Protein AF-A0A0R1PHH4-F1 (afdb_monomer_lite)

Organism: NCBI:txid1122151

Structure (mmCIF, N/CA/C/O backbone):
data_AF-A0A0R1PHH4-F1
#
_entry.id   AF-A0A0R1PHH4-F1
#
loop_
_atom_site.group_PDB
_atom_site.id
_atom_site.type_symbol
_atom_site.label_atom_id
_atom_site.label_alt_id
_atom_site.label_comp_id
_atom_site.label_asym_id
_atom_site.label_entity_id
_atom_site.label_seq_id
_atom_site.pdbx_PDB_ins_code
_atom_site.Cartn_x
_atom_site.Cartn_y
_atom_site.Cartn_z
_atom_site.occupancy
_atom_site.B_iso_or_equiv
_atom_site.auth_seq_id
_atom_site.auth_comp_id
_atom_site.auth_asym_id
_atom_site.auth_atom_id
_atom_site.pdbx_PDB_model_num
ATOM 1 N N . MET A 1 1 ? 26.984 12.382 -4.863 1.00 43.06 1 MET A N 1
ATOM 2 C CA . MET A 1 1 ? 25.806 13.228 -4.526 1.00 43.06 1 MET A CA 1
ATOM 3 C C . MET A 1 1 ? 25.121 12.585 -3.335 1.00 43.06 1 MET A C 1
ATOM 5 O O . MET A 1 1 ? 23.974 12.154 -3.392 1.00 43.06 1 MET A O 1
ATOM 9 N N . ASP A 1 2 ? 25.887 12.491 -2.261 1.00 51.53 2 ASP A N 1
ATOM 10 C CA . ASP A 1 2 ? 25.633 11.607 -1.139 1.00 51.53 2 ASP A CA 1
ATOM 11 C C . ASP A 1 2 ? 25.083 12.438 0.018 1.00 51.53 2 ASP A C 1
ATOM 13 O O . ASP A 1 2 ? 25.427 13.608 0.161 1.00 51.53 2 ASP A O 1
ATOM 17 N N . ASN A 1 3 ? 24.206 11.837 0.822 1.00 51.50 3 ASN A N 1
ATOM 18 C CA . ASN A 1 3 ? 23.602 12.381 2.049 1.00 51.50 3 ASN A CA 1
ATOM 19 C C . ASN A 1 3 ? 22.241 13.110 1.961 1.00 51.50 3 ASN A C 1
ATOM 21 O O . ASN A 1 3 ? 21.606 13.305 2.996 1.00 51.50 3 ASN A O 1
ATOM 25 N N . ARG A 1 4 ? 21.691 13.413 0.772 1.00 51.47 4 ARG A N 1
ATOM 26 C CA . ARG A 1 4 ? 20.326 13.997 0.663 1.00 51.47 4 ARG A CA 1
ATOM 27 C C . ARG A 1 4 ? 19.218 13.074 1.186 1.00 51.47 4 ARG A C 1
ATOM 29 O O . ARG A 1 4 ? 18.267 13.556 1.797 1.00 51.47 4 ARG A O 1
ATOM 36 N N . MET A 1 5 ? 19.343 11.760 0.977 1.00 53.16 5 MET A N 1
ATOM 37 C CA . MET A 1 5 ? 18.349 10.788 1.461 1.00 53.16 5 MET A CA 1
ATOM 38 C C . MET A 1 5 ? 18.319 10.687 2.995 1.00 53.16 5 MET A C 1
ATOM 40 O O . MET A 1 5 ? 17.246 10.515 3.566 1.00 53.16 5 MET A O 1
ATOM 44 N N . VAL A 1 6 ? 19.461 10.879 3.668 1.00 56.50 6 VAL A N 1
ATOM 45 C CA . VAL A 1 6 ? 19.550 10.882 5.140 1.00 56.50 6 VAL A CA 1
ATOM 46 C C . VAL A 1 6 ? 18.883 12.136 5.718 1.00 56.50 6 VAL A C 1
ATOM 48 O O . VAL A 1 6 ? 18.105 12.038 6.664 1.00 56.50 6 VAL A O 1
ATOM 51 N N . SER A 1 7 ? 19.089 13.310 5.106 1.00 60.62 7 SER A N 1
ATOM 52 C CA . SER A 1 7 ? 18.416 14.558 5.510 1.00 60.62 7 SER A CA 1
ATOM 53 C C . SER A 1 7 ? 16.898 14.531 5.286 1.00 60.62 7 SER A C 1
ATOM 55 O O . SER A 1 7 ? 16.149 15.113 6.067 1.00 60.62 7 SER A O 1
ATOM 57 N N . LEU A 1 8 ? 16.425 13.828 4.251 1.00 60.12 8 LEU A N 1
ATOM 58 C CA . LEU A 1 8 ? 14.994 13.666 3.973 1.00 60.12 8 LEU A CA 1
ATOM 59 C C . LEU A 1 8 ? 14.269 12.898 5.084 1.00 60.12 8 LEU A C 1
ATOM 61 O O . LEU A 1 8 ? 13.163 13.288 5.450 1.00 60.12 8 LEU A O 1
ATOM 65 N N . PHE A 1 9 ? 14.897 11.874 5.676 1.00 62.31 9 PHE A N 1
ATOM 66 C CA . PHE A 1 9 ? 14.339 11.174 6.839 1.00 62.31 9 PHE A CA 1
ATOM 67 C C . PHE A 1 9 ? 14.108 12.133 8.016 1.00 62.31 9 PHE A C 1
ATOM 69 O O . PHE A 1 9 ? 13.027 12.126 8.605 1.00 62.31 9 PHE A O 1
ATOM 76 N N . PHE A 1 10 ? 15.060 13.030 8.297 1.00 70.31 10 PHE A N 1
ATOM 77 C CA . PHE A 1 10 ? 14.910 14.039 9.351 1.00 70.31 10 PHE A CA 1
ATOM 78 C C . PHE A 1 10 ? 13.771 15.029 9.091 1.00 70.31 10 PHE A C 1
ATOM 80 O O . PHE A 1 10 ? 13.150 15.480 10.046 1.00 70.31 10 PHE A O 1
ATOM 87 N N . LEU A 1 11 ? 13.450 15.329 7.829 1.00 72.00 11 LEU A N 1
ATOM 88 C CA . LEU A 1 11 ? 12.316 16.190 7.473 1.00 72.00 11 LEU A CA 1
ATOM 89 C C . LEU A 1 11 ? 10.959 15.483 7.582 1.00 72.00 11 LEU A C 1
ATOM 91 O O . LEU A 1 11 ? 9.939 16.154 7.737 1.00 72.00 11 LEU A O 1
ATOM 95 N N . THR A 1 12 ? 10.920 14.146 7.545 1.00 73.00 12 THR A N 1
ATOM 96 C CA . THR A 1 12 ? 9.649 13.413 7.648 1.00 73.00 12 THR A CA 1
ATOM 97 C C . THR A 1 12 ? 8.981 13.574 9.012 1.00 73.00 12 THR A C 1
ATOM 99 O O . THR A 1 12 ? 7.767 13.747 9.064 1.00 73.00 12 THR A O 1
ATOM 102 N N . LEU A 1 13 ? 9.746 13.573 10.109 1.00 77.25 13 LEU A N 1
ATOM 103 C CA . LEU A 1 13 ? 9.194 13.689 11.464 1.00 77.25 13 LEU A CA 1
ATOM 104 C C . LEU A 1 13 ? 8.526 15.059 11.718 1.00 77.25 13 LEU A C 1
ATOM 106 O O . LEU A 1 13 ? 7.360 15.064 12.116 1.00 77.25 13 LEU A O 1
ATOM 110 N N . PRO A 1 14 ? 9.173 16.213 11.435 1.00 82.56 14 PRO A N 1
ATOM 111 C CA . PRO A 1 14 ? 8.525 17.521 11.507 1.00 82.56 14 PRO A CA 1
ATOM 112 C C . PRO A 1 14 ? 7.325 17.637 10.571 1.00 82.56 14 PRO A C 1
ATOM 114 O O . PRO A 1 14 ? 6.297 18.169 10.974 1.00 82.56 14 PRO A O 1
ATOM 117 N N . MET A 1 15 ? 7.424 17.113 9.344 1.00 81.06 15 MET A N 1
ATOM 118 C CA . MET A 1 15 ? 6.315 17.139 8.390 1.00 81.06 15 MET A CA 1
ATOM 119 C C . MET A 1 15 ? 5.087 16.407 8.942 1.00 81.06 15 MET A C 1
ATOM 121 O O . MET A 1 15 ? 3.996 16.971 8.919 1.00 81.06 15 MET A O 1
ATOM 125 N N . ILE A 1 16 ? 5.254 15.194 9.483 1.00 78.62 16 ILE A N 1
ATOM 126 C CA . ILE A 1 16 ? 4.156 14.470 10.140 1.00 78.62 16 ILE A CA 1
ATOM 127 C C . ILE A 1 16 ? 3.594 15.301 11.294 1.00 78.62 16 ILE A C 1
ATOM 129 O O . ILE A 1 16 ? 2.383 15.457 11.379 1.00 78.62 16 ILE A O 1
ATOM 133 N N . GLY A 1 17 ? 4.455 15.876 12.141 1.00 79.06 17 GLY A N 1
ATOM 134 C CA . GLY A 1 17 ? 4.027 16.719 13.260 1.00 79.06 17 GLY A CA 1
ATOM 135 C C . GLY A 1 17 ? 3.192 17.928 12.820 1.00 79.06 17 GLY A C 1
ATOM 136 O O . GLY A 1 17 ? 2.173 18.237 13.435 1.00 79.06 17 GLY A O 1
ATOM 137 N N . VAL A 1 18 ? 3.562 18.584 11.717 1.00 83.75 18 VAL A N 1
ATOM 138 C CA . VAL A 1 18 ? 2.779 19.673 11.109 1.00 83.75 18 VAL A CA 1
ATOM 139 C C . VAL A 1 18 ? 1.441 19.150 10.585 1.00 83.75 18 VAL A C 1
ATOM 141 O O . VAL A 1 18 ? 0.396 19.711 10.895 1.00 83.75 18 VAL A O 1
ATOM 144 N N . VAL A 1 19 ? 1.445 18.048 9.840 1.00 81.81 19 VAL A N 1
ATOM 145 C CA . VAL A 1 19 ? 0.229 17.461 9.263 1.00 81.81 19 VAL A CA 1
ATOM 146 C C . VAL A 1 19 ? -0.757 17.001 10.347 1.00 81.81 19 VAL A C 1
ATOM 148 O O . VAL A 1 19 ? -1.964 17.226 10.235 1.00 81.81 19 VAL A O 1
ATOM 151 N N . GLU A 1 20 ? -0.257 16.390 11.421 1.00 80.69 20 GLU A N 1
ATOM 152 C CA . GLU A 1 20 ? -1.063 15.956 12.563 1.00 80.69 20 GLU A CA 1
ATOM 153 C C . GLU A 1 20 ? -1.572 17.145 13.391 1.00 80.69 20 GLU A C 1
ATOM 155 O O . GLU A 1 20 ? -2.748 17.159 13.758 1.00 80.69 20 GLU A O 1
ATOM 160 N N . SER A 1 21 ? -0.743 18.169 13.635 1.00 81.31 21 SER A N 1
ATOM 161 C CA . SER A 1 21 ? -1.151 19.376 14.382 1.00 81.31 21 SER A CA 1
ATOM 162 C C . SER A 1 21 ? -2.187 20.232 13.651 1.00 81.31 21 SER A C 1
ATOM 164 O O . SER A 1 21 ? -3.028 20.845 14.302 1.00 81.31 21 SER A O 1
ATOM 166 N N . HIS A 1 22 ? -2.197 20.219 12.315 1.00 83.69 22 HIS A N 1
ATOM 167 C CA . HIS A 1 22 ? -3.220 20.893 11.502 1.00 83.69 22 HIS A CA 1
ATOM 168 C C . HIS A 1 22 ? -4.499 20.056 11.330 1.00 83.69 22 HIS A C 1
ATOM 170 O O . HIS A 1 22 ? -5.395 20.422 10.570 1.00 83.69 22 HIS A O 1
ATOM 176 N N . GLY A 1 23 ? -4.611 18.934 12.044 1.00 79.81 23 GLY A N 1
ATOM 177 C CA . GLY A 1 23 ? -5.854 18.185 12.162 1.00 79.81 23 GLY A CA 1
ATOM 178 C C . GLY A 1 23 ? -6.180 17.286 10.972 1.00 79.81 23 GLY A C 1
ATOM 179 O O . GLY A 1 23 ? -7.343 16.905 10.818 1.00 79.81 23 GLY A O 1
ATOM 180 N N . LEU A 1 24 ? -5.194 16.905 10.140 1.00 81.75 24 LEU A N 1
ATOM 181 C CA . LEU A 1 24 ? -5.433 16.000 9.002 1.00 81.75 24 LEU A CA 1
ATOM 182 C C . LEU A 1 24 ? -6.105 14.703 9.465 1.00 81.75 24 LEU A C 1
ATOM 184 O O . LEU A 1 24 ? -7.045 14.225 8.832 1.00 81.75 24 LEU A O 1
ATOM 188 N N . LYS A 1 25 ? -5.663 14.173 10.609 1.00 80.31 25 LYS A N 1
ATOM 189 C CA . LYS A 1 25 ? -6.254 12.992 11.236 1.00 80.31 25 LYS A CA 1
ATOM 190 C C . LYS A 1 25 ? -7.754 13.183 11.482 1.00 80.31 25 LYS A C 1
ATOM 192 O O . LYS A 1 25 ? -8.552 12.340 11.083 1.00 80.31 25 LYS A O 1
ATOM 197 N N . GLN A 1 26 ? -8.147 14.284 12.121 1.00 82.38 26 GLN A N 1
ATOM 198 C CA . GLN A 1 26 ? -9.543 14.595 12.428 1.00 82.38 26 GLN A CA 1
ATOM 199 C C . GLN A 1 26 ? -10.351 14.814 11.147 1.00 82.38 26 GLN A C 1
ATOM 201 O O . GLN A 1 26 ? -11.448 14.279 11.026 1.00 82.38 26 GLN A O 1
ATOM 206 N N . ALA A 1 27 ? -9.803 15.537 10.168 1.00 81.38 27 ALA A N 1
ATOM 207 C CA . ALA A 1 27 ? -10.450 15.756 8.877 1.00 81.38 27 ALA A CA 1
ATOM 208 C C . ALA A 1 27 ? -10.706 14.434 8.134 1.00 81.38 27 ALA A C 1
ATOM 210 O O . ALA A 1 27 ? -11.798 14.218 7.609 1.00 81.38 27 ALA A O 1
ATOM 211 N N . ALA A 1 28 ? -9.737 13.520 8.148 1.00 79.81 28 ALA A N 1
ATOM 212 C CA . ALA A 1 28 ? -9.849 12.213 7.516 1.00 79.81 28 ALA A CA 1
ATOM 213 C C . ALA A 1 28 ? -10.862 11.300 8.215 1.00 79.81 28 ALA A C 1
ATOM 215 O O . ALA A 1 28 ? -11.688 10.670 7.555 1.00 79.81 28 ALA A O 1
ATOM 216 N N . VAL A 1 29 ? -10.852 11.274 9.5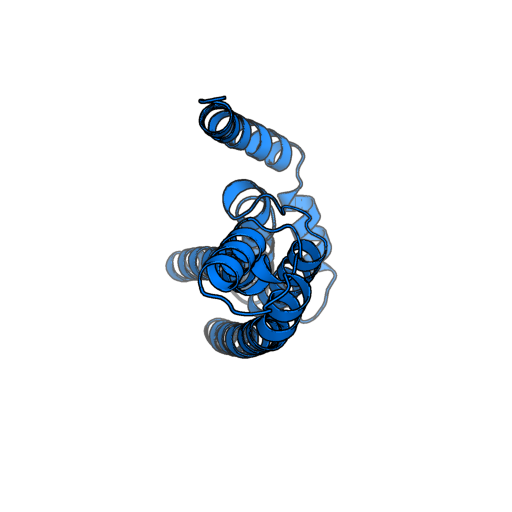51 1.00 80.75 29 VAL A N 1
ATOM 217 C CA . VAL A 1 29 ? -11.848 10.548 10.353 1.00 80.75 29 VAL A CA 1
ATOM 218 C C . VAL A 1 29 ? -13.253 11.122 10.129 1.00 80.75 29 VAL A C 1
ATOM 220 O O . VAL A 1 29 ? -14.203 10.367 9.943 1.00 80.75 29 VAL A O 1
ATOM 223 N N . ASN A 1 30 ? -13.393 12.446 10.051 1.00 82.81 30 ASN A N 1
ATOM 224 C CA . ASN A 1 30 ? -14.668 13.106 9.756 1.00 82.81 30 ASN A CA 1
ATOM 225 C C . ASN A 1 30 ? -15.140 12.883 8.312 1.00 82.81 30 ASN A C 1
ATOM 227 O O . ASN A 1 30 ? -16.340 12.879 8.043 1.00 82.81 30 ASN A O 1
ATOM 231 N N . GLY A 1 31 ? -14.215 12.733 7.364 1.00 78.81 31 GLY A N 1
ATOM 232 C CA . GLY A 1 31 ? -14.537 12.380 5.985 1.00 78.81 31 GLY A CA 1
ATOM 233 C C . GLY A 1 31 ? -15.062 10.951 5.891 1.00 78.81 31 GLY A C 1
ATOM 234 O O . GLY A 1 31 ? -16.090 10.705 5.262 1.00 78.81 31 GLY A O 1
ATOM 235 N N . ILE A 1 32 ? -14.391 10.019 6.571 1.00 75.19 32 ILE A N 1
ATOM 236 C CA . ILE A 1 32 ? -14.734 8.600 6.517 1.00 75.19 32 ILE A CA 1
ATOM 237 C C . ILE A 1 32 ? -16.013 8.264 7.284 1.00 75.19 32 ILE A C 1
ATOM 239 O O . ILE A 1 32 ? -16.773 7.405 6.846 1.00 75.19 32 ILE A O 1
ATOM 243 N N . SER A 1 33 ? -16.298 8.979 8.377 1.00 72.62 33 SER A N 1
ATOM 244 C CA . SER A 1 33 ? -17.503 8.775 9.191 1.00 72.62 33 SER A CA 1
ATOM 245 C C . SER A 1 33 ? -18.804 9.056 8.433 1.00 72.62 33 SER A C 1
ATOM 247 O O . SER A 1 33 ? -19.859 8.543 8.802 1.00 72.62 33 SER A O 1
ATOM 249 N N . LYS A 1 34 ? -18.739 9.821 7.336 1.00 76.44 34 LYS A N 1
ATOM 250 C CA . LYS A 1 34 ? -19.878 10.083 6.443 1.00 76.44 34 LYS A CA 1
ATOM 251 C C . LYS A 1 34 ? -20.195 8.907 5.514 1.00 76.44 34 LYS A C 1
ATOM 253 O O . LYS A 1 34 ? -21.297 8.845 4.969 1.00 76.44 34 LYS A O 1
ATOM 258 N N . ILE A 1 35 ? -19.259 7.977 5.319 1.00 76.88 35 ILE A N 1
ATOM 259 C CA . ILE A 1 35 ? -19.425 6.839 4.411 1.00 76.88 35 ILE A CA 1
ATOM 260 C C . ILE A 1 35 ? -20.014 5.659 5.187 1.00 76.88 35 ILE A C 1
ATOM 262 O O . ILE A 1 35 ? -19.343 5.007 5.987 1.00 76.88 35 ILE A O 1
ATOM 266 N N . LYS A 1 36 ? -21.288 5.350 4.927 1.00 67.44 36 LYS A N 1
ATOM 267 C CA . LYS A 1 36 ? -21.951 4.178 5.515 1.00 67.44 36 LYS A CA 1
ATOM 268 C C . LYS A 1 36 ? -21.287 2.884 5.023 1.00 67.44 36 LYS A C 1
ATOM 270 O O . LYS A 1 36 ? -20.914 2.773 3.857 1.00 67.44 36 LYS A O 1
ATOM 275 N N . ASN A 1 37 ? -21.197 1.877 5.895 1.00 74.56 37 ASN A N 1
ATOM 276 C CA . ASN A 1 37 ? -20.643 0.547 5.592 1.00 74.56 37 ASN A CA 1
ATOM 277 C C . ASN A 1 37 ? -19.152 0.504 5.211 1.00 74.56 37 ASN A C 1
ATOM 279 O O . ASN A 1 37 ? -18.716 -0.457 4.560 1.00 74.56 37 ASN A O 1
ATOM 283 N N . LEU A 1 38 ? -18.347 1.489 5.611 1.00 81.69 38 LEU A N 1
ATOM 284 C CA . LEU A 1 38 ? -16.905 1.395 5.420 1.00 81.69 38 LEU A CA 1
ATOM 285 C C . LEU A 1 38 ? -16.236 0.589 6.543 1.00 81.69 38 LEU A C 1
ATOM 287 O O . LEU A 1 38 ? -16.472 0.838 7.719 1.00 81.69 38 LEU A O 1
ATOM 291 N N . SER A 1 39 ? -15.410 -0.384 6.160 1.00 90.94 39 SER A N 1
ATOM 292 C CA . SER A 1 39 ? -14.603 -1.217 7.058 1.00 90.94 39 SER A CA 1
ATOM 293 C C . SER A 1 39 ? -13.116 -0.888 6.903 1.00 90.94 39 SER A C 1
ATOM 295 O O . SER A 1 39 ? -12.708 -0.292 5.899 1.00 90.94 39 SER A O 1
ATOM 297 N N . ALA A 1 40 ? -12.290 -1.305 7.867 1.00 92.44 40 ALA A N 1
ATOM 298 C CA . ALA A 1 40 ? -10.839 -1.135 7.791 1.00 92.44 40 ALA A CA 1
ATOM 299 C C . ALA A 1 40 ? -10.255 -1.768 6.515 1.00 92.44 40 ALA A C 1
ATOM 301 O O . ALA A 1 40 ? -9.469 -1.137 5.811 1.00 92.44 40 ALA A O 1
ATOM 302 N N . GLY A 1 41 ? -10.702 -2.972 6.154 1.00 94.06 41 GLY A N 1
ATOM 303 C CA . GLY A 1 41 ? -10.285 -3.666 4.941 1.00 94.06 41 GLY A CA 1
ATOM 304 C C . GLY A 1 41 ? -10.634 -2.912 3.658 1.00 94.06 41 GLY A C 1
ATOM 305 O O . GLY A 1 41 ? -9.817 -2.862 2.740 1.00 94.06 41 GLY A O 1
ATOM 306 N N . LYS A 1 42 ? -11.800 -2.255 3.589 1.00 92.88 42 LYS A N 1
ATOM 307 C CA . LYS A 1 42 ? -12.160 -1.409 2.435 1.00 92.88 42 LYS A CA 1
ATOM 308 C C . LYS A 1 42 ? -11.257 -0.184 2.312 1.00 92.88 42 LYS A C 1
ATOM 310 O O . LYS A 1 42 ? -10.887 0.167 1.196 1.00 92.88 42 LYS A O 1
ATOM 315 N N . ILE A 1 43 ? -10.877 0.433 3.433 1.00 93.75 43 ILE A N 1
ATOM 316 C CA . ILE A 1 43 ? -9.920 1.551 3.443 1.00 93.75 43 ILE A CA 1
ATOM 317 C C . ILE A 1 43 ? -8.568 1.091 2.899 1.00 93.75 43 ILE A C 1
ATOM 319 O O . ILE A 1 43 ? -7.993 1.765 2.048 1.00 93.75 43 ILE A O 1
ATOM 323 N N . PHE A 1 44 ? -8.088 -0.076 3.330 1.00 95.62 44 PHE A N 1
ATOM 324 C CA . PHE A 1 44 ? -6.840 -0.641 2.823 1.00 95.62 44 PHE A CA 1
ATOM 325 C C . PHE A 1 44 ? -6.908 -0.966 1.329 1.00 95.62 44 PHE A C 1
ATOM 327 O O . PHE A 1 44 ? -5.976 -0.645 0.604 1.00 95.62 44 PHE A O 1
ATOM 334 N N . ASN A 1 45 ? -8.019 -1.519 0.839 1.00 96.06 45 ASN A N 1
ATOM 335 C CA . ASN A 1 45 ? -8.185 -1.798 -0.592 1.00 96.06 45 ASN A CA 1
ATOM 336 C C . ASN A 1 45 ? -8.213 -0.522 -1.438 1.00 96.06 45 ASN A C 1
ATOM 338 O O . ASN A 1 45 ? -7.601 -0.479 -2.501 1.00 96.06 45 ASN A O 1
ATOM 342 N N . LEU A 1 46 ? -8.899 0.522 -0.964 1.00 93.81 46 LEU A N 1
ATOM 343 C CA . LEU A 1 46 ? -8.908 1.819 -1.637 1.00 93.81 46 LEU A CA 1
ATOM 344 C C . LEU A 1 46 ? -7.501 2.421 -1.679 1.00 93.81 46 LEU A C 1
ATOM 346 O O . LEU A 1 46 ? -7.059 2.892 -2.722 1.00 93.81 46 LEU A O 1
ATOM 350 N N . TYR A 1 47 ? -6.791 2.373 -0.552 1.00 93.75 47 TYR A N 1
ATOM 351 C CA . TYR A 1 47 ? -5.418 2.847 -0.480 1.00 93.75 47 TYR A CA 1
ATOM 352 C C . TYR A 1 47 ? -4.487 2.069 -1.416 1.00 93.75 47 TYR A C 1
ATOM 354 O O . TYR A 1 47 ? -3.694 2.688 -2.117 1.00 93.75 47 TYR A O 1
ATOM 362 N N . LEU A 1 48 ? -4.619 0.741 -1.477 1.00 95.50 48 LEU A N 1
ATOM 363 C CA . LEU A 1 48 ? -3.852 -0.106 -2.388 1.00 95.50 48 LEU A CA 1
ATOM 364 C C . LEU A 1 48 ? -4.080 0.283 -3.854 1.00 95.50 48 LEU A C 1
ATOM 366 O O . LEU A 1 48 ? -3.112 0.467 -4.579 1.00 95.50 48 LEU A O 1
ATOM 370 N N . ALA A 1 49 ? -5.336 0.486 -4.269 1.00 95.50 49 ALA A N 1
ATOM 371 C CA . ALA A 1 49 ? -5.648 0.925 -5.632 1.00 95.50 49 ALA A CA 1
ATOM 372 C C . ALA A 1 49 ? -4.999 2.278 -5.954 1.00 95.50 49 ALA A C 1
ATOM 374 O O . ALA A 1 49 ? -4.391 2.450 -7.007 1.00 95.50 49 ALA A O 1
ATOM 375 N N . ILE A 1 50 ? -5.103 3.240 -5.029 1.00 93.50 50 ILE A N 1
ATOM 376 C CA . ILE A 1 50 ? -4.459 4.549 -5.182 1.00 93.50 50 ILE A CA 1
ATOM 377 C C . ILE A 1 50 ? -2.945 4.370 -5.297 1.00 93.50 50 ILE A C 1
ATOM 379 O O . ILE A 1 50 ? -2.338 4.969 -6.180 1.00 93.50 50 ILE A O 1
ATOM 383 N N . ARG A 1 51 ? -2.339 3.529 -4.451 1.00 93.00 51 ARG A N 1
ATOM 384 C CA . ARG A 1 51 ? -0.902 3.241 -4.475 1.00 93.00 51 ARG A CA 1
ATOM 385 C C . ARG A 1 51 ? -0.460 2.721 -5.842 1.00 93.00 51 ARG A C 1
ATOM 387 O O . ARG A 1 51 ? 0.429 3.319 -6.436 1.00 93.00 51 ARG A O 1
ATOM 394 N N . GLU A 1 52 ? -1.125 1.694 -6.363 1.00 95.06 52 GLU A N 1
ATOM 395 C CA . GLU A 1 52 ? -0.772 1.075 -7.647 1.00 95.06 52 GLU A CA 1
ATOM 396 C C . GLU A 1 52 ? -0.924 2.038 -8.832 1.00 95.06 52 GLU A C 1
ATOM 398 O O . GLU A 1 52 ? -0.047 2.102 -9.694 1.00 95.06 52 GLU A O 1
ATOM 403 N N . ILE A 1 53 ? -1.999 2.835 -8.860 1.00 94.81 53 ILE A N 1
ATOM 404 C CA . ILE A 1 53 ? -2.217 3.856 -9.900 1.00 94.81 53 ILE A CA 1
ATOM 405 C C . ILE A 1 53 ? -1.111 4.911 -9.857 1.00 94.81 53 ILE A C 1
ATOM 407 O O . ILE A 1 53 ? -0.568 5.307 -10.886 1.00 94.81 53 ILE A O 1
ATOM 411 N N . THR A 1 54 ? -0.775 5.373 -8.658 1.00 92.75 54 THR A N 1
ATOM 412 C CA . THR A 1 54 ? 0.188 6.458 -8.468 1.00 92.75 54 THR A CA 1
ATOM 413 C C . THR A 1 54 ? 1.606 5.989 -8.809 1.00 92.75 54 THR A C 1
ATOM 415 O O . THR A 1 54 ? 2.336 6.708 -9.493 1.00 92.75 54 THR A O 1
ATOM 418 N N . ASP A 1 55 ? 1.950 4.745 -8.458 1.00 92.06 55 ASP A N 1
ATOM 419 C CA . ASP A 1 55 ? 3.194 4.100 -8.884 1.00 92.06 55 ASP A CA 1
ATOM 420 C C . ASP A 1 55 ? 3.254 3.946 -10.408 1.00 92.06 55 ASP A C 1
ATOM 422 O O . ASP A 1 55 ? 4.279 4.268 -11.000 1.00 92.06 55 ASP A O 1
ATOM 426 N N . ALA A 1 56 ? 2.162 3.542 -11.070 1.00 92.44 56 ALA A N 1
ATOM 427 C CA . ALA A 1 56 ? 2.104 3.459 -12.533 1.00 92.44 56 ALA A CA 1
ATOM 428 C C . ALA A 1 56 ? 2.311 4.825 -13.216 1.00 92.44 56 ALA A C 1
ATOM 430 O O . ALA A 1 56 ? 2.917 4.907 -14.284 1.00 92.44 56 ALA A O 1
ATOM 431 N N . MET A 1 57 ? 1.861 5.908 -12.577 1.00 92.12 57 MET A N 1
ATOM 432 C CA . MET A 1 57 ? 2.091 7.287 -13.023 1.00 92.12 57 MET A CA 1
ATOM 433 C C . MET A 1 57 ? 3.503 7.809 -12.696 1.00 92.12 57 MET A C 1
ATOM 435 O O . MET A 1 57 ? 3.831 8.938 -13.060 1.00 92.12 57 MET A O 1
ATOM 439 N N . GLY A 1 58 ? 4.338 7.026 -12.005 1.00 85.06 58 GLY A N 1
ATOM 440 C CA . GLY A 1 58 ? 5.671 7.444 -11.563 1.00 85.06 58 GLY A CA 1
ATOM 441 C C . GLY A 1 58 ? 5.652 8.474 -10.432 1.00 85.06 58 GLY A C 1
ATOM 442 O O . GLY A 1 58 ? 6.661 9.131 -10.169 1.00 85.06 58 GLY A O 1
ATOM 443 N N . ILE A 1 59 ? 4.514 8.644 -9.761 1.00 85.44 59 ILE A N 1
ATOM 444 C CA . ILE A 1 59 ? 4.375 9.564 -8.639 1.00 85.44 59 ILE A CA 1
ATOM 445 C C . ILE A 1 59 ? 4.799 8.815 -7.376 1.00 85.44 59 ILE A C 1
ATOM 447 O O . ILE A 1 59 ? 4.180 7.839 -6.958 1.00 85.44 59 ILE A O 1
ATOM 451 N N . ALA A 1 60 ? 5.856 9.296 -6.729 1.00 75.44 60 ALA A N 1
ATOM 452 C CA . ALA A 1 60 ? 6.315 8.720 -5.476 1.00 75.44 60 ALA A CA 1
ATOM 453 C C . ALA A 1 60 ? 5.376 9.129 -4.332 1.00 75.44 60 ALA A C 1
ATOM 455 O O . ALA A 1 60 ? 5.542 10.189 -3.726 1.00 75.44 60 ALA A O 1
ATOM 456 N N . LEU A 1 61 ? 4.399 8.279 -4.004 1.00 75.50 61 LEU A N 1
ATOM 457 C CA . LEU A 1 61 ? 3.666 8.413 -2.747 1.00 75.50 61 LEU A CA 1
ATOM 458 C C . LEU A 1 61 ? 4.646 8.223 -1.597 1.00 75.50 61 LEU A C 1
ATOM 460 O O . LEU A 1 61 ? 5.200 7.137 -1.386 1.00 75.50 61 LEU A O 1
ATOM 464 N N . SER A 1 62 ? 4.836 9.293 -0.838 1.00 66.88 62 SER A N 1
ATOM 465 C CA . SER A 1 62 ? 5.614 9.285 0.383 1.00 66.88 62 SER A CA 1
ATOM 466 C C . SER A 1 62 ? 5.086 8.210 1.344 1.00 66.88 62 SER A C 1
ATOM 468 O O . SER A 1 62 ? 4.048 8.406 1.959 1.00 66.88 62 SER A O 1
ATOM 470 N N . GLY A 1 63 ? 5.755 7.056 1.426 1.00 72.31 63 GLY A N 1
ATOM 471 C CA . GLY A 1 63 ? 5.191 5.792 1.932 1.00 72.31 63 GLY A CA 1
ATOM 472 C C . GLY A 1 63 ? 4.767 5.736 3.406 1.00 72.31 63 GLY A C 1
ATOM 473 O O . GLY A 1 63 ? 4.117 6.629 3.952 1.00 72.31 63 GLY A O 1
ATOM 474 N N . GLN A 1 64 ? 5.122 4.643 4.076 1.00 78.06 64 GLN A N 1
ATOM 475 C CA . GLN A 1 64 ? 4.623 4.261 5.402 1.00 78.06 64 GLN A CA 1
ATOM 476 C C . GLN A 1 64 ? 4.647 5.369 6.478 1.00 78.06 64 GLN A C 1
ATOM 478 O O . GLN A 1 64 ? 3.803 5.416 7.374 1.00 78.06 64 GLN A O 1
ATOM 483 N N . VAL A 1 65 ? 5.607 6.284 6.419 1.00 77.94 65 VAL A N 1
ATOM 484 C CA . VAL A 1 65 ? 5.755 7.349 7.416 1.00 77.94 65 VAL A CA 1
ATOM 485 C C . VAL A 1 65 ? 4.783 8.509 7.156 1.00 77.94 65 VAL A C 1
ATOM 487 O O . VAL A 1 65 ? 4.151 8.988 8.091 1.00 77.94 65 VAL A O 1
ATOM 490 N N . GLN A 1 66 ? 4.614 8.926 5.901 1.00 76.31 66 GLN A N 1
ATOM 491 C CA . GLN A 1 66 ? 3.918 10.173 5.553 1.00 76.31 66 GLN A CA 1
ATOM 492 C C . GLN A 1 66 ? 2.440 9.960 5.188 1.00 76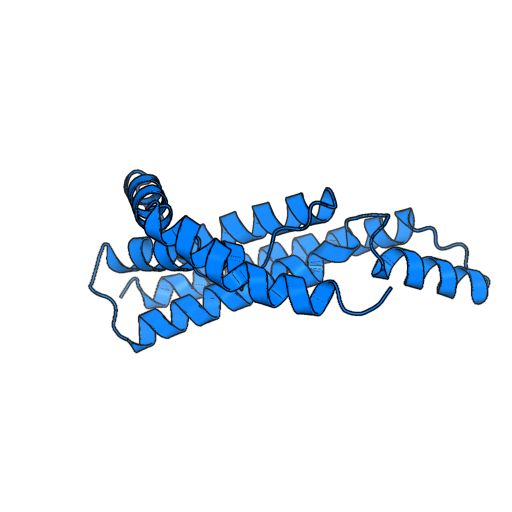.31 66 GLN A C 1
ATOM 494 O O . GLN A 1 66 ? 1.641 10.866 5.394 1.00 76.31 66 GLN A O 1
ATOM 499 N N . PHE A 1 67 ? 2.053 8.771 4.711 1.00 82.44 67 PHE A N 1
ATOM 500 C CA . PHE A 1 67 ? 0.651 8.452 4.406 1.00 82.44 67 PHE A CA 1
ATOM 501 C C . PHE A 1 67 ? 0.028 7.462 5.394 1.00 82.44 67 PHE A C 1
ATOM 503 O O . PHE A 1 67 ? -1.089 7.682 5.866 1.00 82.44 67 PHE A O 1
ATOM 510 N N . ILE A 1 68 ? 0.723 6.377 5.755 1.00 89.44 68 ILE A N 1
ATOM 511 C CA . ILE A 1 68 ? 0.102 5.353 6.609 1.00 89.44 68 ILE A CA 1
ATOM 512 C C . ILE A 1 68 ? -0.161 5.878 8.019 1.00 89.44 68 ILE A C 1
ATOM 514 O O . ILE A 1 68 ? -1.288 5.773 8.502 1.00 89.44 68 ILE A O 1
ATOM 518 N N . ARG A 1 69 ? 0.852 6.441 8.684 1.00 84.75 69 ARG A N 1
ATOM 519 C CA . ARG A 1 69 ? 0.737 6.873 10.086 1.00 84.75 69 ARG A CA 1
ATOM 520 C C . ARG A 1 69 ? -0.294 7.987 10.323 1.00 84.75 69 ARG A C 1
ATOM 522 O O . ARG A 1 69 ? -1.163 7.754 11.163 1.00 84.75 69 ARG A O 1
ATOM 529 N N . PRO A 1 70 ? -0.245 9.138 9.624 1.00 84.56 70 PRO A N 1
ATOM 530 C CA . PRO A 1 70 ? -1.131 10.261 9.938 1.00 84.56 70 PRO A CA 1
ATOM 531 C C . PRO A 1 70 ? -2.529 10.143 9.311 1.00 84.56 70 PRO A C 1
ATOM 533 O O . PRO A 1 70 ? -3.445 10.831 9.761 1.00 84.56 70 PRO A O 1
ATOM 536 N N . LEU A 1 71 ? -2.715 9.288 8.293 1.00 88.12 71 LEU A N 1
ATOM 537 C CA . LEU A 1 71 ? -3.953 9.227 7.509 1.00 88.12 71 LEU A CA 1
ATOM 538 C C . LEU A 1 71 ? -4.596 7.832 7.501 1.00 88.12 71 LEU A C 1
ATOM 540 O O . LEU A 1 71 ? -5.638 7.630 8.126 1.00 88.12 71 LEU A O 1
ATOM 544 N N . ILE A 1 72 ? -3.980 6.855 6.828 1.00 91.69 72 ILE A N 1
ATOM 545 C CA . ILE A 1 72 ? -4.630 5.558 6.549 1.00 91.69 72 ILE A CA 1
ATOM 546 C C . ILE A 1 72 ? -4.904 4.763 7.830 1.00 91.69 72 ILE A C 1
ATOM 548 O O . ILE A 1 72 ? -5.992 4.214 8.003 1.00 91.69 72 ILE A O 1
ATOM 552 N N . ASN A 1 73 ? -3.942 4.719 8.754 1.00 91.88 73 ASN A N 1
ATOM 553 C CA . ASN A 1 73 ? -4.081 3.994 10.013 1.00 91.88 73 ASN A CA 1
ATOM 554 C C . ASN A 1 73 ? -5.179 4.602 10.917 1.00 91.88 73 ASN A C 1
ATOM 556 O O . ASN A 1 73 ? -6.065 3.853 11.330 1.00 91.88 73 ASN A O 1
ATOM 560 N N . PRO A 1 74 ? -5.221 5.925 11.178 1.00 90.31 74 PRO A N 1
ATOM 561 C CA . PRO A 1 74 ? -6.336 6.546 11.890 1.00 90.31 74 PRO A CA 1
ATOM 562 C C . PRO A 1 74 ? -7.707 6.312 11.254 1.00 90.31 74 PRO A C 1
ATOM 564 O O . PRO A 1 74 ? -8.661 6.032 11.976 1.00 90.31 74 PRO A O 1
ATOM 567 N N . MET A 1 75 ? -7.813 6.384 9.923 1.00 91.62 75 MET A N 1
ATOM 568 C CA . MET A 1 75 ? -9.071 6.107 9.220 1.00 91.62 75 MET A CA 1
ATOM 569 C C . MET A 1 75 ? -9.518 4.657 9.423 1.00 91.62 75 MET A C 1
ATOM 571 O O . MET A 1 75 ? -10.687 4.408 9.714 1.00 91.62 75 MET A O 1
ATOM 575 N N . ALA A 1 76 ? -8.595 3.699 9.305 1.00 92.56 76 ALA A N 1
ATOM 576 C CA . ALA A 1 76 ? -8.889 2.283 9.501 1.00 92.56 76 ALA A CA 1
ATOM 577 C C . ALA A 1 76 ? -9.303 1.970 10.947 1.00 92.56 76 ALA A C 1
ATOM 579 O O . ALA A 1 76 ? -10.260 1.227 11.158 1.00 92.56 76 ALA A O 1
ATOM 580 N N . GLN A 1 77 ? -8.636 2.573 11.938 1.00 92.06 77 GLN A N 1
ATOM 581 C CA . GLN A 1 77 ? -9.029 2.451 13.345 1.00 92.06 77 GLN A CA 1
ATOM 582 C C . GLN A 1 77 ? -10.419 3.041 13.592 1.00 92.06 77 GLN A C 1
ATOM 584 O O . GLN A 1 77 ? -11.242 2.382 14.217 1.00 92.06 77 GLN A O 1
ATOM 589 N N . ALA A 1 78 ? -10.707 4.231 13.054 1.00 89.56 78 ALA A N 1
ATOM 590 C CA . ALA A 1 78 ? -12.019 4.859 13.184 1.00 89.56 78 ALA A CA 1
ATOM 591 C C . ALA A 1 78 ? -13.137 4.029 12.537 1.00 89.56 78 ALA A C 1
ATOM 593 O O . ALA A 1 78 ? -14.220 3.925 13.099 1.00 89.56 78 ALA A O 1
ATOM 594 N N . ALA A 1 79 ? -12.879 3.408 11.382 1.00 89.56 79 ALA A N 1
ATOM 595 C CA . ALA A 1 79 ? -13.846 2.528 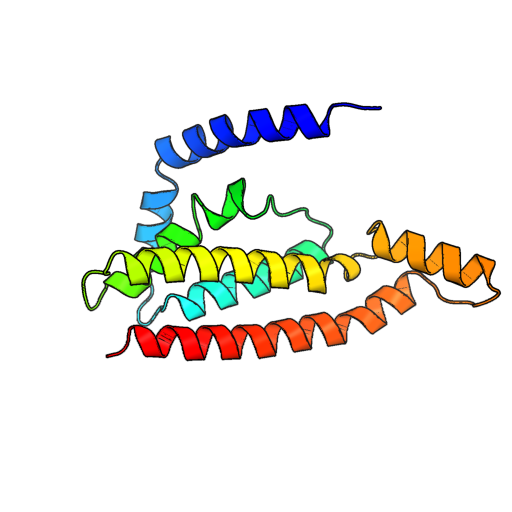10.728 1.00 89.56 79 ALA A CA 1
ATOM 596 C C . ALA A 1 79 ? -14.072 1.219 11.502 1.00 89.56 79 ALA A C 1
ATOM 598 O O . ALA A 1 79 ? -15.197 0.729 11.576 1.00 89.56 79 ALA A O 1
ATOM 599 N N . ALA A 1 80 ? -13.021 0.652 12.100 1.00 89.88 80 ALA A N 1
ATOM 600 C CA . ALA A 1 80 ? -13.127 -0.575 12.886 1.00 89.88 80 ALA A CA 1
ATOM 601 C C . ALA A 1 80 ? -13.773 -0.353 14.267 1.00 89.88 80 ALA A C 1
ATOM 603 O O . ALA A 1 80 ? -14.414 -1.264 14.786 1.00 89.88 80 ALA A O 1
ATOM 604 N N . SER A 1 81 ? -13.649 0.845 14.850 1.00 88.25 81 SER A N 1
ATOM 605 C CA . SER A 1 81 ? -14.180 1.156 16.183 1.00 88.25 81 SER A CA 1
ATOM 606 C C . SER A 1 81 ? -15.659 1.568 16.211 1.00 88.25 81 SER A C 1
ATOM 608 O O . SER A 1 81 ? -16.205 1.776 17.293 1.00 88.25 81 SER A O 1
ATOM 610 N N . VAL A 1 82 ? -16.332 1.665 15.053 1.00 83.00 82 VAL A N 1
ATOM 611 C CA . VAL A 1 82 ? -17.736 2.126 14.956 1.00 83.00 82 VAL A CA 1
ATOM 612 C C . VAL A 1 82 ? -18.697 1.245 15.757 1.00 83.00 82 VAL A C 1
ATOM 614 O O . VAL A 1 82 ? -19.627 1.753 16.377 1.00 83.00 82 VAL A O 1
ATOM 617 N N . LYS A 1 83 ? -18.505 -0.080 15.721 1.00 78.62 83 LYS A N 1
ATOM 618 C CA . LYS A 1 83 ? -19.409 -1.038 16.383 1.00 78.62 83 LYS A CA 1
ATOM 619 C C . LYS A 1 83 ? -19.007 -1.332 17.825 1.00 78.62 83 LYS A C 1
ATOM 621 O O . LYS A 1 83 ? -19.875 -1.497 18.676 1.00 78.62 83 LYS A O 1
ATOM 626 N N . LYS A 1 84 ? -17.705 -1.458 18.082 1.00 84.31 84 LYS A N 1
ATOM 627 C CA . LYS A 1 84 ? -17.136 -1.801 19.388 1.00 84.31 84 LYS A CA 1
ATOM 628 C C . LYS A 1 84 ? -15.807 -1.066 19.575 1.00 84.31 84 LYS A C 1
ATOM 630 O O . LYS A 1 84 ? -15.058 -0.946 18.604 1.00 84.31 84 LYS A O 1
ATOM 635 N N . PRO A 1 85 ? -15.475 -0.627 20.802 1.00 88.06 85 PRO A N 1
ATOM 636 C CA . PRO A 1 85 ? -14.139 -0.136 21.114 1.00 88.06 85 PRO A CA 1
ATOM 637 C C . PRO A 1 85 ? -13.074 -1.178 20.757 1.00 88.06 85 PRO A C 1
ATOM 639 O O . PRO A 1 85 ? -13.276 -2.377 20.957 1.00 88.06 85 PRO A O 1
ATOM 642 N N . LEU A 1 86 ? -11.941 -0.718 20.229 1.00 90.31 86 LEU A N 1
ATOM 643 C CA . LEU A 1 86 ? -10.837 -1.595 19.849 1.00 90.31 86 LEU A CA 1
ATOM 644 C C . LEU A 1 86 ? -9.995 -1.958 21.071 1.00 90.31 86 LEU A C 1
ATOM 646 O O . LEU A 1 86 ? -9.666 -1.100 21.885 1.00 90.31 86 LEU A O 1
ATOM 650 N N . THR A 1 87 ? -9.594 -3.223 21.152 1.00 93.31 87 THR A N 1
ATOM 651 C CA . THR A 1 87 ? -8.538 -3.670 22.072 1.00 93.31 87 THR A CA 1
ATOM 652 C C . THR A 1 87 ? -7.158 -3.233 21.568 1.00 93.31 87 THR A C 1
ATOM 654 O O . THR A 1 87 ? -6.964 -3.058 20.362 1.00 93.31 87 THR A O 1
ATOM 657 N N . ASP A 1 88 ? -6.161 -3.148 22.451 1.00 93.38 88 ASP A N 1
ATOM 658 C CA . ASP A 1 88 ? -4.782 -2.799 22.060 1.00 93.38 88 ASP A CA 1
ATOM 659 C C . ASP A 1 88 ? -4.226 -3.742 20.984 1.00 93.38 88 ASP A C 1
ATOM 661 O O . ASP A 1 88 ? -3.628 -3.314 19.995 1.00 93.38 88 ASP A O 1
ATOM 665 N N . LYS A 1 89 ? -4.533 -5.040 21.102 1.00 93.44 89 LYS A N 1
ATOM 666 C CA . LYS A 1 89 ? -4.161 -6.053 20.108 1.00 93.44 89 LYS A CA 1
ATOM 667 C C . LYS A 1 89 ? -4.768 -5.768 18.732 1.00 93.44 89 LYS A C 1
ATOM 669 O O . LYS A 1 89 ? -4.108 -5.957 17.713 1.00 93.44 89 LYS A O 1
ATOM 674 N N . GLN A 1 90 ? -6.024 -5.330 18.683 1.00 93.56 90 GLN A N 1
ATOM 675 C CA . GLN A 1 90 ? -6.693 -4.960 17.435 1.00 93.56 90 GLN A CA 1
ATOM 676 C C . GLN A 1 90 ? -6.098 -3.689 16.829 1.00 93.56 90 GLN A C 1
ATOM 678 O O . GLN A 1 90 ? -5.900 -3.629 15.617 1.00 93.56 90 GLN A O 1
ATOM 683 N N . VAL A 1 91 ? -5.767 -2.700 17.659 1.00 94.19 91 VAL A N 1
ATOM 684 C CA . VAL A 1 91 ? -5.073 -1.484 17.221 1.00 94.19 91 VAL A CA 1
ATOM 685 C C . VAL A 1 91 ? -3.731 -1.833 16.573 1.00 94.19 91 VAL A C 1
ATOM 687 O O . VAL A 1 91 ? -3.435 -1.354 15.477 1.00 94.19 91 VAL A O 1
ATOM 690 N N . ASP A 1 92 ? -2.942 -2.709 17.192 1.00 95.12 92 ASP A N 1
ATOM 691 C CA . ASP A 1 92 ? -1.656 -3.136 16.637 1.00 95.12 92 ASP A CA 1
ATOM 692 C C . ASP A 1 92 ? -1.804 -3.967 15.360 1.00 95.12 92 ASP A C 1
ATOM 694 O O . ASP A 1 92 ? -1.054 -3.771 14.400 1.00 95.12 92 ASP A O 1
ATOM 698 N N . LEU A 1 93 ? -2.826 -4.819 15.284 1.00 95.19 93 LEU A N 1
ATOM 699 C CA . LEU A 1 93 ? -3.170 -5.539 14.060 1.00 95.19 93 LEU A CA 1
ATOM 700 C C . LEU A 1 93 ? -3.534 -4.592 12.906 1.00 95.19 93 LEU A C 1
ATOM 702 O O . LEU A 1 93 ? -3.118 -4.830 11.772 1.00 95.19 93 LEU A O 1
ATOM 706 N N . ILE A 1 94 ? -4.269 -3.509 13.175 1.00 95.12 94 ILE A N 1
ATOM 707 C CA . ILE A 1 94 ? -4.609 -2.492 12.168 1.00 95.12 94 ILE A CA 1
ATOM 708 C C . ILE A 1 94 ? -3.347 -1.761 11.697 1.00 95.12 94 ILE A C 1
ATOM 710 O O . ILE A 1 94 ? -3.158 -1.617 10.489 1.00 95.12 94 ILE A O 1
ATOM 714 N N . LYS A 1 95 ? -2.445 -1.371 12.610 1.00 94.44 95 LYS A N 1
ATOM 715 C CA . LYS A 1 95 ? -1.150 -0.762 12.248 1.00 94.44 95 LYS A CA 1
ATOM 716 C C . LYS A 1 95 ? -0.333 -1.688 11.346 1.00 94.44 95 LYS A C 1
ATOM 718 O O . LYS A 1 95 ? 0.173 -1.253 10.311 1.00 94.44 95 LYS A O 1
ATOM 723 N N . ALA A 1 96 ? -0.232 -2.965 11.719 1.00 95.06 96 ALA A N 1
ATOM 724 C CA . ALA A 1 96 ? 0.483 -3.974 10.946 1.00 95.06 96 ALA A CA 1
ATOM 725 C C . ALA A 1 96 ? -0.151 -4.175 9.562 1.00 95.06 96 ALA A C 1
ATOM 727 O O . ALA A 1 96 ? 0.556 -4.243 8.557 1.00 95.06 96 ALA A O 1
ATOM 728 N N . ARG A 1 97 ? -1.487 -4.215 9.484 1.00 95.81 97 ARG A N 1
ATOM 729 C CA . ARG A 1 97 ? -2.213 -4.363 8.218 1.00 95.81 97 ARG A CA 1
ATOM 730 C C . ARG A 1 97 ? -2.036 -3.156 7.299 1.00 95.81 97 ARG A C 1
ATOM 732 O O . ARG A 1 97 ? -1.823 -3.341 6.101 1.00 95.81 97 ARG A O 1
ATOM 739 N N . ALA A 1 98 ? -2.072 -1.947 7.852 1.00 94.62 98 ALA A N 1
ATOM 740 C CA . ALA A 1 98 ? -1.850 -0.715 7.106 1.00 94.62 98 ALA A CA 1
ATOM 741 C C . ALA A 1 98 ? -0.432 -0.673 6.513 1.00 94.62 98 ALA A C 1
ATOM 743 O O . ALA A 1 98 ? -0.263 -0.411 5.325 1.00 94.62 98 ALA A O 1
ATOM 744 N N . ALA A 1 99 ? 0.576 -1.018 7.322 1.00 94.12 99 ALA A N 1
ATOM 745 C CA . ALA A 1 99 ? 1.961 -1.131 6.874 1.00 94.12 99 ALA A CA 1
ATOM 746 C C . ALA A 1 99 ? 2.139 -2.201 5.787 1.00 94.12 99 ALA A C 1
ATOM 748 O O . ALA A 1 99 ? 2.807 -1.956 4.787 1.00 94.12 99 ALA A O 1
ATOM 749 N N . ALA A 1 100 ? 1.532 -3.378 5.958 1.00 95.56 100 ALA A N 1
ATOM 750 C CA . ALA A 1 100 ? 1.598 -4.445 4.963 1.00 95.56 100 ALA A CA 1
ATOM 751 C C . ALA A 1 100 ? 0.989 -4.010 3.621 1.00 95.56 100 ALA A C 1
ATOM 753 O O . ALA A 1 100 ? 1.577 -4.262 2.578 1.00 95.56 100 ALA A O 1
ATOM 754 N N . THR A 1 101 ? -0.148 -3.309 3.652 1.00 95.50 101 THR A N 1
ATOM 755 C CA . THR A 1 101 ? -0.838 -2.843 2.440 1.00 95.50 101 THR A CA 1
ATOM 756 C C . THR A 1 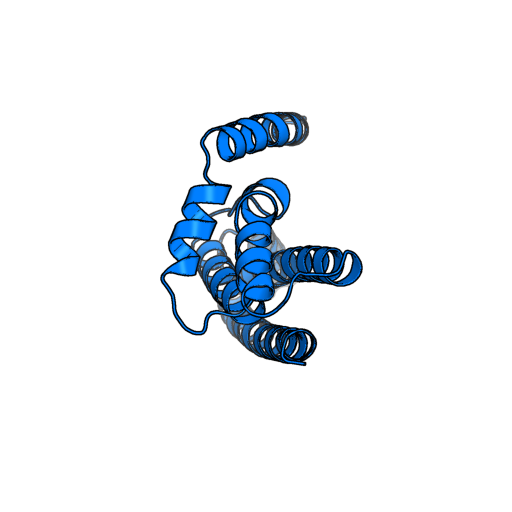101 ? 0.008 -1.848 1.635 1.00 95.50 101 THR A C 1
ATOM 758 O O . THR A 1 101 ? 0.095 -1.996 0.420 1.00 95.50 101 THR A O 1
ATOM 761 N N . ASP A 1 102 ? 0.670 -0.881 2.289 1.00 94.19 102 ASP A N 1
ATOM 762 C CA . ASP A 1 102 ? 1.609 0.040 1.613 1.00 94.19 102 ASP A CA 1
ATOM 763 C C . ASP A 1 102 ? 2.781 -0.708 0.982 1.00 94.19 102 ASP A C 1
ATOM 765 O O . ASP A 1 102 ? 3.115 -0.467 -0.174 1.00 94.19 102 ASP A O 1
ATOM 769 N N . ASN A 1 103 ? 3.365 -1.659 1.716 1.00 93.94 103 ASN A N 1
ATOM 770 C CA . ASN A 1 103 ? 4.496 -2.436 1.219 1.00 93.94 103 ASN A CA 1
ATOM 771 C C . ASN A 1 103 ? 4.116 -3.315 0.023 1.00 93.94 103 ASN A C 1
ATOM 773 O O . ASN A 1 103 ? 4.869 -3.360 -0.944 1.00 93.94 103 ASN A O 1
ATOM 777 N N . PHE A 1 104 ? 2.962 -3.989 0.063 1.00 94.94 104 PHE A N 1
ATOM 778 C CA . PHE A 1 104 ? 2.503 -4.812 -1.057 1.00 94.94 104 PHE A CA 1
ATOM 779 C C . PHE A 1 104 ? 2.233 -3.969 -2.297 1.00 94.94 104 PHE A C 1
ATOM 781 O O . PHE A 1 104 ? 2.760 -4.302 -3.353 1.00 94.94 104 PHE A O 1
ATOM 788 N N . GLY A 1 105 ? 1.489 -2.867 -2.161 1.00 92.94 105 GLY A N 1
ATOM 789 C CA . GLY A 1 105 ? 1.265 -1.948 -3.275 1.00 92.94 105 GLY A CA 1
ATOM 790 C C . GLY A 1 105 ? 2.596 -1.478 -3.844 1.00 92.94 105 GLY A C 1
ATOM 791 O O . GLY A 1 105 ? 2.972 -1.880 -4.936 1.00 92.94 105 GLY A O 1
ATOM 792 N N . ASN A 1 106 ? 3.382 -0.759 -3.042 1.00 91.94 106 ASN A N 1
ATOM 793 C CA . ASN A 1 106 ? 4.635 -0.171 -3.503 1.00 91.94 106 ASN A CA 1
ATOM 794 C C . ASN A 1 106 ? 5.588 -1.186 -4.155 1.00 91.94 106 ASN A C 1
ATOM 796 O O . ASN A 1 106 ? 6.184 -0.900 -5.186 1.00 91.94 106 ASN A O 1
ATOM 800 N N . PHE A 1 107 ? 5.755 -2.372 -3.568 1.00 92.75 107 PHE A N 1
ATOM 801 C CA . PHE A 1 107 ? 6.700 -3.358 -4.088 1.00 92.75 107 PHE A CA 1
ATOM 802 C C . PHE A 1 107 ? 6.256 -3.949 -5.430 1.00 92.75 107 PHE A C 1
ATOM 804 O O . PHE A 1 107 ? 7.064 -4.060 -6.352 1.00 92.75 107 PHE A O 1
ATOM 811 N N . PHE A 1 108 ? 4.982 -4.328 -5.555 1.00 94.19 108 PHE A N 1
ATOM 812 C CA . PHE A 1 108 ? 4.500 -5.039 -6.739 1.00 94.19 108 PHE A CA 1
ATOM 813 C C . PHE A 1 108 ? 4.057 -4.109 -7.880 1.00 94.19 108 PHE A C 1
ATOM 815 O O . PHE A 1 108 ? 3.990 -4.575 -9.018 1.00 94.19 108 PHE A O 1
ATOM 822 N N . SER A 1 109 ? 3.831 -2.810 -7.632 1.00 94.38 109 SER A N 1
ATOM 823 C CA . SER A 1 109 ? 3.519 -1.826 -8.683 1.00 94.38 109 SER A CA 1
ATOM 824 C C . SER A 1 109 ? 4.658 -0.893 -9.092 1.00 94.38 109 SER A C 1
ATOM 826 O O . SER A 1 109 ? 4.531 -0.232 -10.120 1.00 94.38 109 SER A O 1
ATOM 828 N N . GLN A 1 110 ? 5.802 -0.858 -8.396 1.00 91.75 110 GLN A N 1
ATOM 829 C CA . GLN A 1 110 ? 6.913 0.045 -8.754 1.00 91.75 110 GLN A CA 1
ATOM 830 C C . GLN A 1 110 ? 7.416 -0.135 -10.202 1.00 91.75 110 GLN A C 1
ATOM 832 O O . GLN A 1 110 ? 7.878 0.818 -10.833 1.00 91.75 110 GLN A O 1
ATOM 837 N N . ASN A 1 111 ? 7.314 -1.348 -10.753 1.00 94.56 111 ASN A N 1
ATOM 838 C CA . ASN A 1 111 ? 7.718 -1.650 -12.130 1.00 94.56 111 ASN A CA 1
ATOM 839 C C . ASN A 1 111 ? 6.661 -1.297 -13.188 1.00 94.56 111 ASN A C 1
ATOM 841 O O . ASN A 1 111 ? 6.915 -1.488 -14.374 1.00 94.56 111 ASN A O 1
ATOM 845 N N . LEU A 1 112 ? 5.498 -0.764 -12.798 1.00 95.19 112 LEU A N 1
ATOM 846 C CA . LEU A 1 112 ? 4.506 -0.252 -13.748 1.00 95.19 112 LEU A CA 1
ATOM 847 C C . LEU A 1 112 ? 4.945 1.067 -14.396 1.00 95.19 112 LEU A C 1
ATOM 849 O O . LEU A 1 112 ? 4.438 1.430 -15.455 1.00 95.19 112 LEU A O 1
ATOM 853 N N . PHE A 1 113 ? 5.910 1.766 -13.798 1.00 94.75 113 PHE A N 1
ATOM 854 C CA . PHE A 1 113 ? 6.489 2.968 -14.377 1.00 94.75 113 PHE A CA 1
ATOM 855 C C . PHE A 1 113 ? 7.719 2.646 -15.228 1.00 94.75 113 PHE A C 1
ATOM 857 O O . PHE A 1 113 ? 8.709 2.098 -14.745 1.00 94.75 113 PHE A O 1
ATOM 864 N N . ILE A 1 114 ? 7.688 3.054 -16.498 1.00 92.00 114 ILE A N 1
ATOM 865 C CA . ILE A 1 114 ? 8.724 2.720 -17.490 1.00 92.00 114 ILE A CA 1
ATOM 866 C C . ILE A 1 114 ? 10.125 3.232 -17.132 1.00 92.00 114 ILE A C 1
ATOM 868 O O . ILE A 1 114 ? 11.121 2.611 -17.496 1.00 92.00 114 ILE A O 1
ATOM 872 N N . ALA A 1 115 ? 10.207 4.354 -16.416 1.00 89.88 115 ALA A N 1
ATOM 873 C CA . ALA A 1 115 ? 11.470 4.949 -15.991 1.00 89.88 115 ALA A CA 1
ATOM 874 C C . ALA A 1 115 ? 11.836 4.590 -14.541 1.00 89.88 115 ALA A C 1
ATOM 876 O O . ALA A 1 115 ? 12.698 5.240 -13.947 1.00 89.88 115 ALA A O 1
ATOM 877 N N . SER A 1 116 ? 11.205 3.565 -13.954 1.00 91.25 116 SER A N 1
ATOM 878 C CA . SER A 1 116 ? 11.640 3.055 -12.657 1.00 91.25 116 SER A CA 1
ATOM 879 C C . SER A 1 116 ? 13.045 2.455 -12.767 1.00 91.25 116 SER A C 1
ATOM 881 O O . SER A 1 116 ? 13.435 1.877 -13.788 1.00 91.25 116 SER A O 1
ATOM 883 N N . SER A 1 117 ? 13.831 2.586 -11.699 1.00 90.19 117 SER A N 1
ATOM 884 C CA . SER A 1 117 ? 15.204 2.074 -11.661 1.00 90.19 117 SER A CA 1
ATOM 885 C C . SER A 1 117 ? 15.268 0.564 -11.914 1.00 90.19 117 SER A C 1
ATOM 887 O O . SER A 1 117 ? 16.174 0.104 -12.607 1.00 90.19 117 SER A O 1
ATOM 889 N N . GLY A 1 118 ? 14.285 -0.196 -11.417 1.00 92.25 118 GLY A N 1
ATOM 890 C CA . GLY A 1 118 ? 14.166 -1.636 -11.648 1.00 92.25 118 GLY A CA 1
ATOM 891 C C . GLY A 1 118 ? 13.960 -1.984 -13.123 1.00 92.25 118 GLY A C 1
ATOM 892 O O . GLY A 1 118 ? 14.672 -2.834 -13.659 1.00 92.25 118 GLY A O 1
ATOM 893 N N . VAL A 1 119 ? 13.046 -1.289 -13.807 1.00 94.88 119 VAL A N 1
ATOM 894 C CA . VAL A 1 119 ? 12.766 -1.499 -15.238 1.00 94.88 119 VAL A CA 1
ATOM 895 C C . VAL A 1 119 ? 13.991 -1.177 -16.098 1.00 94.88 119 VAL A C 1
ATOM 897 O O . VAL A 1 119 ? 14.370 -1.963 -16.973 1.00 94.88 119 VAL A O 1
ATOM 900 N N . LEU A 1 120 ? 14.659 -0.053 -15.831 1.00 94.88 120 LEU A N 1
ATOM 901 C CA . LEU A 1 120 ? 15.855 0.352 -16.572 1.00 94.88 120 LEU A CA 1
ATOM 902 C C . LEU A 1 120 ? 17.020 -0.625 -16.354 1.00 94.88 120 LEU A C 1
ATOM 904 O O . LEU A 1 120 ? 17.659 -1.042 -17.322 1.00 94.88 120 LEU A O 1
ATOM 908 N N . LEU A 1 121 ? 17.248 -1.067 -15.114 1.00 96.12 121 LEU A N 1
ATOM 909 C CA . LEU A 1 121 ? 18.277 -2.057 -14.800 1.00 96.12 121 LEU A CA 1
ATOM 910 C C . LEU A 1 121 ? 18.019 -3.387 -15.518 1.00 96.12 121 LEU A C 1
ATOM 912 O O . LEU A 1 121 ? 18.915 -3.907 -16.185 1.00 96.12 121 LEU A O 1
ATOM 916 N N . MET A 1 122 ? 16.792 -3.909 -15.438 1.00 95.94 122 MET A N 1
ATOM 917 C CA . MET A 1 122 ? 16.410 -5.151 -16.113 1.00 95.94 122 MET A CA 1
ATOM 918 C C . MET A 1 122 ? 16.576 -5.039 -17.634 1.00 95.94 122 MET A C 1
ATOM 920 O O . MET A 1 122 ? 17.214 -5.900 -18.235 1.00 95.94 122 MET A O 1
ATOM 924 N N . SER A 1 123 ? 16.085 -3.962 -18.258 1.00 95.38 123 SER A N 1
ATOM 925 C CA . SER A 1 123 ? 16.217 -3.771 -19.713 1.00 95.38 123 SER A CA 1
ATOM 926 C C . SER A 1 123 ? 17.678 -3.651 -20.165 1.00 95.38 123 SER A C 1
ATOM 928 O O . SER A 1 123 ? 18.069 -4.271 -21.154 1.00 95.38 123 SER A O 1
ATOM 930 N N . SER A 1 124 ? 18.516 -2.921 -19.419 1.00 94.81 124 SER A N 1
ATOM 931 C CA . SER A 1 124 ? 19.946 -2.782 -19.725 1.00 94.81 124 SER A CA 1
ATOM 932 C C . SER A 1 124 ? 20.699 -4.110 -19.593 1.00 94.81 124 SER A C 1
ATOM 934 O O . SER A 1 124 ? 21.523 -4.446 -20.445 1.00 94.81 124 SER A O 1
ATOM 936 N N . THR A 1 125 ? 20.349 -4.906 -18.580 1.00 96.75 125 THR A N 1
ATOM 937 C CA . THR A 1 125 ? 20.933 -6.227 -18.338 1.00 96.75 125 THR A CA 1
ATOM 938 C C . THR A 1 125 ? 20.527 -7.201 -19.442 1.00 96.75 125 THR A C 1
ATOM 940 O O . THR A 1 125 ? 21.385 -7.842 -20.041 1.00 96.75 125 THR A O 1
ATOM 943 N N . MET A 1 126 ? 19.239 -7.262 -19.792 1.00 95.88 126 MET A N 1
ATOM 944 C CA . MET A 1 126 ? 18.748 -8.089 -20.900 1.00 95.88 126 MET A CA 1
ATOM 945 C C . MET A 1 126 ? 19.424 -7.723 -22.225 1.00 95.88 126 MET A C 1
ATOM 947 O O . MET A 1 126 ? 19.870 -8.612 -22.949 1.00 95.88 126 MET A O 1
ATO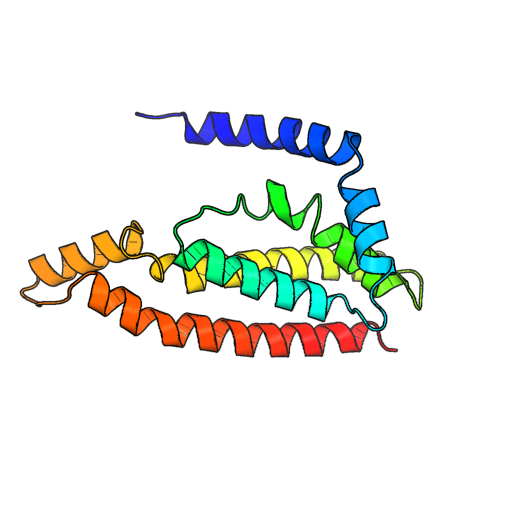M 951 N N . LYS A 1 127 ? 19.594 -6.423 -22.497 1.00 94.75 127 LYS A N 1
ATOM 952 C CA . LYS A 1 127 ? 20.331 -5.939 -23.669 1.00 94.75 127 LYS A CA 1
ATOM 953 C C . LYS A 1 127 ? 21.791 -6.406 -23.668 1.00 94.75 127 LYS A C 1
ATOM 955 O O . LYS A 1 127 ? 22.280 -6.826 -24.711 1.00 94.75 127 LYS A O 1
ATOM 960 N N . SER A 1 128 ? 22.476 -6.372 -22.520 1.00 95.81 128 SER A N 1
ATOM 961 C CA . SER A 1 128 ? 23.866 -6.849 -22.404 1.00 95.81 128 SER A CA 1
ATOM 962 C C . SER A 1 128 ? 24.021 -8.351 -22.677 1.00 95.81 128 SER A C 1
ATOM 964 O O . SER A 1 128 ? 25.063 -8.783 -23.156 1.00 95.81 128 SER A O 1
ATOM 966 N N . LEU A 1 129 ? 22.964 -9.131 -22.431 1.00 97.00 129 LEU A N 1
ATOM 967 C CA . LEU A 1 129 ? 22.903 -10.572 -22.685 1.00 97.00 129 LEU A CA 1
ATOM 968 C C . LEU A 1 129 ? 22.439 -10.920 -24.114 1.00 97.00 129 LEU A C 1
ATOM 970 O O . LEU A 1 129 ? 22.297 -12.096 -24.436 1.00 97.00 129 LEU A O 1
ATOM 974 N N . GLY A 1 130 ? 22.186 -9.922 -24.967 1.00 95.75 130 GLY A N 1
ATOM 975 C CA . GLY A 1 130 ? 21.737 -10.119 -26.350 1.00 95.75 130 GLY A CA 1
ATOM 976 C C . GLY A 1 130 ? 20.219 -10.244 -26.534 1.00 95.75 130 GLY A C 1
ATOM 977 O O . GLY A 1 130 ? 19.771 -10.514 -27.646 1.00 95.75 130 GLY A O 1
ATOM 978 N N . TYR A 1 131 ? 19.410 -10.019 -25.492 1.00 95.38 131 TYR A N 1
ATOM 979 C CA . TYR A 1 131 ? 17.946 -10.044 -25.590 1.00 95.38 131 TYR A CA 1
ATOM 980 C C . TYR A 1 131 ? 17.363 -8.669 -25.946 1.00 95.38 131 TYR A C 1
ATOM 982 O O . TYR A 1 131 ? 17.758 -7.636 -25.404 1.00 95.38 131 TYR A O 1
ATOM 990 N N . THR A 1 132 ? 16.331 -8.647 -26.794 1.00 89.75 132 THR A N 1
ATOM 991 C CA . THR A 1 132 ? 15.605 -7.430 -27.207 1.00 89.75 132 THR A CA 1
ATOM 992 C C . THR A 1 132 ? 14.444 -7.087 -26.263 1.00 89.75 132 THR A C 1
ATOM 994 O O . THR A 1 132 ? 13.326 -6.807 -26.700 1.00 89.75 132 THR A O 1
ATOM 997 N N . ALA A 1 133 ? 14.674 -7.139 -24.948 1.00 92.06 133 ALA A N 1
ATOM 998 C CA . ALA A 1 133 ? 13.662 -6.769 -23.958 1.00 92.06 133 ALA A CA 1
ATOM 999 C C . ALA A 1 133 ? 13.662 -5.249 -23.735 1.00 92.06 133 ALA A C 1
ATOM 1001 O O . ALA A 1 133 ? 14.578 -4.693 -23.129 1.00 92.06 133 ALA A O 1
ATOM 1002 N N . THR A 1 134 ? 12.630 -4.565 -24.230 1.00 94.31 134 THR A N 1
ATOM 1003 C CA . THR A 1 134 ? 12.466 -3.121 -24.017 1.00 94.31 134 THR A CA 1
ATOM 1004 C C . THR A 1 134 ? 11.901 -2.831 -22.618 1.00 94.31 134 THR A C 1
ATOM 1006 O O . THR A 1 134 ? 11.215 -3.682 -22.045 1.00 94.31 134 THR A O 1
ATOM 1009 N N . PRO A 1 135 ? 12.109 -1.620 -22.067 1.00 93.56 135 PRO A N 1
ATOM 1010 C CA . PRO A 1 135 ? 11.422 -1.170 -20.852 1.00 93.56 135 PRO A CA 1
ATOM 1011 C C . PRO A 1 135 ? 9.898 -1.354 -20.911 1.00 93.56 135 PRO A C 1
ATOM 1013 O O . PRO A 1 135 ? 9.286 -1.793 -19.943 1.00 93.56 135 PRO A O 1
ATOM 1016 N N . ALA A 1 136 ? 9.292 -1.090 -22.074 1.00 94.69 136 ALA A N 1
ATOM 1017 C CA . ALA A 1 136 ? 7.858 -1.263 -22.290 1.00 94.69 136 ALA A CA 1
ATOM 1018 C C . ALA A 1 136 ? 7.413 -2.728 -22.144 1.00 94.69 136 ALA A C 1
ATOM 1020 O O . ALA A 1 136 ? 6.377 -2.987 -21.535 1.00 94.69 136 ALA A O 1
ATOM 1021 N N . ASN A 1 137 ? 8.210 -3.689 -22.631 1.00 95.00 137 ASN A N 1
ATOM 1022 C CA . ASN A 1 137 ? 7.918 -5.113 -22.447 1.00 95.00 137 ASN A CA 1
ATOM 1023 C C . ASN A 1 137 ? 7.895 -5.472 -20.956 1.00 95.00 137 ASN A C 1
ATOM 1025 O O . ASN A 1 137 ? 6.992 -6.165 -20.500 1.00 95.00 137 ASN A O 1
ATOM 1029 N N . ILE A 1 138 ? 8.860 -4.975 -20.181 1.00 95.62 138 ILE A N 1
ATOM 1030 C CA . ILE A 1 138 ? 8.957 -5.256 -18.741 1.00 95.62 138 ILE A CA 1
ATOM 1031 C C . ILE A 1 138 ? 7.747 -4.693 -17.987 1.00 95.62 138 ILE A C 1
ATOM 1033 O O . ILE A 1 138 ? 7.169 -5.394 -17.157 1.00 95.62 138 ILE A O 1
ATOM 1037 N N . VAL A 1 139 ? 7.333 -3.460 -18.299 1.00 95.75 139 VAL A N 1
ATOM 1038 C CA . VAL A 1 139 ? 6.114 -2.858 -17.736 1.00 95.75 139 VAL A CA 1
ATOM 1039 C C . VAL A 1 139 ? 4.894 -3.716 -18.072 1.00 95.75 139 VAL A C 1
ATOM 1041 O O . VAL A 1 139 ? 4.137 -4.082 -17.175 1.00 95.75 139 VAL A O 1
ATOM 1044 N N . LEU A 1 140 ? 4.734 -4.102 -19.344 1.00 96.12 140 LEU A N 1
ATOM 1045 C CA . LEU A 1 140 ? 3.613 -4.924 -19.806 1.00 96.12 140 LEU A CA 1
ATOM 1046 C C . LEU A 1 140 ? 3.520 -6.251 -19.036 1.00 96.12 140 LEU A C 1
ATOM 1048 O O . LEU A 1 140 ? 2.438 -6.625 -18.589 1.00 96.12 140 LEU A O 1
ATOM 1052 N N . TYR A 1 141 ? 4.652 -6.928 -18.821 1.00 94.88 141 TYR A N 1
ATOM 1053 C CA . TYR A 1 141 ? 4.707 -8.173 -18.046 1.00 94.88 141 TYR A CA 1
ATOM 1054 C C . TYR A 1 141 ? 4.586 -7.970 -16.527 1.00 94.88 141 TYR A C 1
ATOM 1056 O O . TYR A 1 141 ? 4.331 -8.933 -15.806 1.00 94.88 141 TYR A O 1
ATOM 1064 N N . SER A 1 142 ? 4.712 -6.736 -16.032 1.00 95.69 142 SER A N 1
ATOM 1065 C CA . SER A 1 142 ? 4.500 -6.400 -14.618 1.00 95.69 142 SER A CA 1
ATOM 1066 C C . SER A 1 142 ? 3.023 -6.139 -14.285 1.00 95.69 142 SER A C 1
ATOM 1068 O O . SER A 1 142 ? 2.616 -6.336 -13.142 1.00 95.69 142 SER A O 1
ATOM 1070 N N . ILE A 1 143 ? 2.191 -5.766 -15.269 1.00 96.00 143 ILE A N 1
ATOM 1071 C CA . ILE A 1 143 ? 0.750 -5.505 -15.072 1.00 96.00 143 ILE A CA 1
ATOM 1072 C C . ILE A 1 143 ? 0.016 -6.697 -14.429 1.00 96.00 143 ILE A C 1
ATOM 1074 O O . ILE A 1 143 ? -0.690 -6.480 -13.441 1.00 96.00 143 ILE A O 1
ATOM 1078 N N . PRO A 1 144 ? 0.179 -7.954 -14.898 1.00 96.69 144 PRO A N 1
ATOM 1079 C CA . PRO A 1 144 ? -0.471 -9.099 -14.261 1.00 96.69 144 PRO A CA 1
ATOM 1080 C C . PRO A 1 144 ? -0.107 -9.251 -12.781 1.00 96.69 144 PRO A C 1
ATOM 1082 O O . PRO A 1 144 ? -0.966 -9.610 -11.978 1.00 96.69 144 PRO A O 1
ATOM 1085 N N . MET A 1 145 ? 1.137 -8.939 -12.400 1.00 95.38 145 MET A N 1
ATOM 1086 C CA . MET A 1 145 ? 1.582 -9.025 -11.007 1.00 95.38 145 MET A CA 1
ATOM 1087 C C . MET A 1 145 ? 0.907 -7.983 -10.116 1.00 95.38 145 MET A C 1
ATOM 1089 O O . MET A 1 145 ? 0.511 -8.324 -9.000 1.00 95.38 145 MET A O 1
ATOM 1093 N N . ALA A 1 146 ? 0.712 -6.757 -10.606 1.00 95.50 146 ALA A N 1
ATOM 1094 C CA . ALA A 1 146 ? -0.051 -5.740 -9.883 1.00 95.50 146 ALA A CA 1
ATOM 1095 C C . ALA A 1 146 ? -1.509 -6.187 -9.682 1.00 95.50 146 ALA A C 1
ATOM 1097 O O . ALA A 1 146 ? -2.003 -6.224 -8.560 1.00 95.50 146 ALA A O 1
ATOM 1098 N N . VAL A 1 147 ? -2.170 -6.682 -10.736 1.00 97.12 147 VAL A N 1
ATOM 1099 C CA . VAL A 1 147 ? -3.555 -7.180 -10.637 1.00 97.12 147 VAL A CA 1
ATOM 1100 C C . VAL A 1 147 ? -3.677 -8.339 -9.640 1.00 97.12 147 VAL A C 1
ATOM 1102 O O . VAL A 1 147 ? -4.580 -8.351 -8.803 1.00 97.12 147 VAL A O 1
ATOM 1105 N N . ILE A 1 148 ? -2.767 -9.316 -9.695 1.00 97.62 148 ILE A N 1
ATOM 1106 C CA . ILE A 1 148 ? -2.747 -10.446 -8.754 1.00 97.62 148 ILE A CA 1
ATOM 1107 C C . ILE A 1 148 ? -2.543 -9.946 -7.319 1.00 97.62 148 ILE A C 1
ATOM 1109 O O . ILE A 1 148 ? -3.243 -10.396 -6.407 1.00 97.62 148 ILE A O 1
ATOM 1113 N N . THR A 1 149 ? -1.632 -8.994 -7.116 1.00 97.06 149 THR A N 1
ATOM 1114 C CA . THR A 1 149 ? -1.370 -8.390 -5.804 1.00 97.06 149 THR A CA 1
ATOM 1115 C C . THR A 1 149 ? -2.610 -7.700 -5.261 1.00 97.06 149 THR A C 1
ATOM 1117 O O . THR A 1 149 ? -2.974 -7.941 -4.105 1.00 97.06 149 THR A O 1
ATOM 1120 N N . PHE A 1 150 ? -3.304 -6.919 -6.091 1.00 97.56 150 PHE A N 1
ATOM 1121 C CA . PHE A 1 150 ? -4.559 -6.283 -5.723 1.00 97.56 150 PHE A CA 1
ATOM 1122 C C . PHE A 1 150 ? -5.598 -7.306 -5.264 1.00 97.56 150 PHE A C 1
ATOM 1124 O O . PHE A 1 150 ? -6.165 -7.172 -4.180 1.00 97.56 150 PHE A O 1
ATOM 1131 N N . LEU A 1 151 ? -5.820 -8.371 -6.041 1.00 98.00 151 LEU A N 1
ATOM 1132 C CA . LEU A 1 151 ? -6.820 -9.397 -5.729 1.00 98.00 151 LEU A CA 1
ATOM 1133 C C . LEU A 1 151 ? -6.491 -10.172 -4.446 1.00 98.00 151 LEU A C 1
ATOM 1135 O O . LEU A 1 151 ? -7.361 -10.345 -3.586 1.00 98.00 151 LEU A O 1
ATOM 1139 N N . ILE A 1 152 ? -5.240 -10.613 -4.291 1.00 97.81 152 ILE A N 1
ATOM 1140 C CA . ILE A 1 152 ? -4.789 -11.346 -3.101 1.00 97.81 152 ILE A CA 1
ATOM 1141 C C . ILE A 1 152 ? -4.890 -10.454 -1.866 1.00 97.81 152 ILE A C 1
ATOM 1143 O O . ILE A 1 152 ? -5.432 -10.872 -0.840 1.00 97.81 152 ILE A O 1
ATOM 1147 N N . THR A 1 153 ? -4.423 -9.211 -1.961 1.00 97.38 153 THR A N 1
ATOM 1148 C CA . THR A 1 153 ? -4.460 -8.267 -0.841 1.00 97.38 153 THR A CA 1
ATOM 1149 C C . THR A 1 153 ? -5.896 -7.872 -0.506 1.00 97.38 153 THR A C 1
ATOM 1151 O O . THR A 1 153 ? -6.254 -7.811 0.670 1.00 97.38 153 THR A O 1
ATOM 1154 N N . ALA A 1 154 ? -6.769 -7.716 -1.504 1.00 96.31 154 ALA A N 1
ATOM 1155 C CA . ALA A 1 154 ? -8.187 -7.461 -1.286 1.00 96.31 154 ALA A CA 1
ATOM 1156 C C . ALA A 1 154 ? -8.879 -8.612 -0.551 1.00 96.31 154 ALA A C 1
ATOM 1158 O O . ALA A 1 154 ? -9.650 -8.380 0.387 1.00 96.31 154 ALA A O 1
ATOM 1159 N N . TYR A 1 155 ? -8.572 -9.857 -0.922 1.00 96.81 155 TYR A N 1
ATOM 1160 C CA . TYR A 1 155 ? -9.042 -11.032 -0.196 1.00 96.81 155 TYR A CA 1
ATOM 1161 C C . TYR A 1 155 ? -8.485 -11.079 1.235 1.00 96.81 155 TYR A C 1
ATOM 1163 O O . TYR A 1 155 ? -9.228 -11.331 2.190 1.00 96.81 155 TYR A O 1
ATOM 1171 N N . TYR A 1 156 ? -7.200 -10.775 1.406 1.00 95.75 156 TYR A N 1
ATOM 1172 C CA . TYR A 1 156 ? -6.534 -10.733 2.704 1.00 95.75 156 TYR A CA 1
ATOM 1173 C C . TYR A 1 156 ? -7.154 -9.691 3.648 1.00 95.75 156 TYR A C 1
ATOM 1175 O O . TYR A 1 156 ? -7.467 -9.999 4.801 1.00 95.75 156 TYR A O 1
ATOM 1183 N N . ASN A 1 157 ? -7.444 -8.497 3.134 1.00 95.88 157 ASN A N 1
ATOM 1184 C CA . ASN A 1 157 ? -8.130 -7.421 3.846 1.00 95.88 157 ASN A CA 1
ATOM 1185 C C . ASN A 1 157 ? -9.588 -7.774 4.164 1.00 95.88 157 ASN A C 1
ATOM 1187 O O . ASN A 1 157 ? -10.075 -7.499 5.258 1.00 95.88 157 ASN A O 1
ATOM 1191 N N . ARG A 1 158 ? -10.282 -8.480 3.266 1.00 93.81 158 ARG A N 1
ATOM 1192 C CA . ARG A 1 158 ? -11.635 -8.979 3.545 1.00 93.81 158 ARG A CA 1
ATOM 1193 C C . ARG A 1 158 ? -11.648 -10.031 4.655 1.00 93.81 158 ARG A C 1
ATOM 1195 O O . ARG A 1 158 ? -12.575 -10.074 5.459 1.00 93.81 158 ARG A O 1
ATOM 1202 N N . ARG A 1 159 ? -10.634 -10.901 4.724 1.00 94.12 159 ARG A N 1
ATOM 1203 C CA . ARG A 1 159 ? -10.482 -11.868 5.828 1.00 94.12 159 ARG A CA 1
ATOM 1204 C C . ARG A 1 159 ? -10.133 -11.182 7.144 1.00 94.12 159 ARG A C 1
ATOM 1206 O O . ARG A 1 159 ? -10.520 -11.704 8.188 1.00 94.12 159 ARG A O 1
ATOM 1213 N N . PHE A 1 160 ? -9.437 -10.050 7.085 1.00 93.88 160 PHE A N 1
ATOM 1214 C CA . PHE A 1 160 ? -9.127 -9.215 8.239 1.00 93.88 160 PHE A CA 1
ATOM 1215 C C . PHE A 1 160 ? -10.386 -8.586 8.847 1.00 93.88 160 PHE A C 1
ATOM 1217 O O . PHE A 1 160 ? -10.572 -8.689 10.054 1.00 93.88 160 PHE A O 1
ATOM 1224 N N . ASP A 1 161 ? -11.294 -8.053 8.023 1.00 91.38 161 ASP A N 1
ATOM 1225 C CA . ASP A 1 161 ? -12.554 -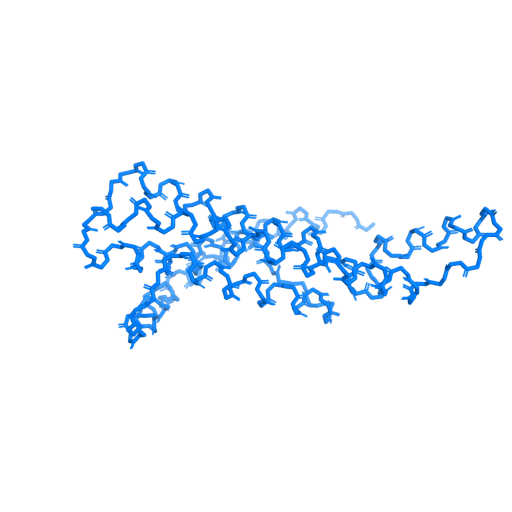7.454 8.497 1.00 91.38 161 ASP A CA 1
ATOM 1226 C C . ASP A 1 161 ? -13.410 -8.417 9.333 1.00 91.38 161 ASP A C 1
ATOM 1228 O O . ASP A 1 161 ? -14.003 -8.010 10.330 1.00 91.38 161 ASP A O 1
ATOM 1232 N N . LYS A 1 162 ? -13.394 -9.719 9.014 1.00 87.69 162 LYS A N 1
ATOM 1233 C CA . LYS A 1 162 ? -14.114 -10.743 9.792 1.00 87.69 162 LYS A CA 1
ATOM 1234 C C . LYS A 1 162 ? -13.685 -10.819 11.265 1.00 87.69 162 LYS A C 1
ATOM 1236 O O . LYS A 1 162 ? -14.430 -11.354 12.074 1.00 87.69 162 LYS A O 1
ATOM 1241 N N . GLN A 1 163 ? -12.505 -10.308 11.625 1.00 82.81 163 GLN A N 1
ATOM 1242 C CA . GLN A 1 163 ? -12.029 -10.260 13.016 1.00 82.81 163 GLN A CA 1
ATOM 1243 C C . GLN A 1 163 ? -12.686 -9.134 13.836 1.00 82.81 163 GLN A C 1
ATOM 1245 O O . GLN A 1 163 ? -12.548 -9.113 15.056 1.00 82.81 163 GLN A O 1
ATOM 1250 N N . PHE A 1 164 ? -13.383 -8.206 13.173 1.00 78.81 164 PHE A N 1
ATOM 1251 C CA . PHE A 1 164 ? -14.053 -7.047 13.775 1.00 78.81 164 PHE A CA 1
ATOM 1252 C C . PHE A 1 164 ? -15.583 -7.120 13.662 1.00 78.81 164 PHE A C 1
ATOM 1254 O O . PHE A 1 164 ? -16.287 -6.292 14.235 1.00 78.81 164 PHE A O 1
ATOM 1261 N N . GLU A 1 165 ? -16.111 -8.092 12.914 1.00 65.50 165 GLU A N 1
ATOM 1262 C CA . GLU A 1 165 ? -17.554 -8.310 12.739 1.00 65.50 165 GLU A CA 1
ATOM 1263 C C . GLU A 1 165 ? -18.189 -9.195 13.829 1.00 65.50 165 GLU A C 1
ATOM 1265 O O . GLU A 1 165 ? -19.402 -9.397 13.790 1.00 65.50 165 GLU A O 1
ATOM 1270 N N . ILE A 1 166 ? -17.402 -9.685 14.799 1.00 46.78 166 ILE A N 1
ATOM 1271 C CA . ILE A 1 166 ? -17.841 -10.543 15.918 1.00 46.78 166 ILE A CA 1
ATOM 1272 C C . ILE A 1 166 ? -18.140 -9.704 17.164 1.00 46.78 166 ILE A C 1
ATOM 1274 O O . ILE A 1 166 ? -17.314 -8.847 17.557 1.00 46.78 166 ILE A O 1
#

Secondary structure (DSSP, 8-state):
--SHHHHHHHHHHHHHHHHHHTTHHHHHHHHHTTSTT--HHHHHHHHHHHHHHHHHTT-----IIIIIIIIIHHHHHHHHTTTSPPPHHHHHHHHHHHHHHHHHHHHHHGGGSTT-HHHHHHHHHHHHTT----HHHHHHHHHHHHHHHHHHHHHHHHHHHTTT--

Radius of gyration: 18.46 Å; chains: 1; bounding box: 48×33×49 Å

InterPro domains:
  IPR010374 Protein of unknown function DUF969 [PF06149] (2-164)

pLDDT: mean 87.16, std 11.42, range [43.06, 98.0]

Foldseek 3Di:
DDDPVVVVVVVLVVLLVVCVVVPVLVVQLVVLVPDPPDALLNLLLVVLVVLLVCLLVVHDDPFDRNDLPSHSLSNNQSRLPPVHHDDPVLSVVSSVLSNVSRCLSCVLRNLSHLPRPVLVVVCVVCVVVVHNQHSVNSNVVSVVSSVVSSVVSSVVSVVSRVVSVD

Sequence (166 aa):
MDNRMVSLFFLTLPMIGVVESHGLKQAAVNGISKIKNLSAGKIFNLYLAIREITDAMGIALSGQVQFIRPLINPMAQAAASVKKPLTDKQVDLIKARAAATDNFGNFFSQNLFIASSGVLLMSSTMKSLGYTATPANIVLYSIPMAVITFLITAYYNRRFDKQFEI